Protein AF-A0A0X8LAB6-F1 (afdb_monomer_lite)

pLDDT: mean 81.6, std 14.84, range [46.91, 96.81]

Foldseek 3Di:
DPDDDDDDADALVRLLVCCVVVVDLEDEFECADPPHPSVVSVVSLCVDPSNVNYHYDYDHPDPVVVVVQVVCVVPVVDDDDD

Sequence (82 aa):
MLGHAVRTEHDGNSALRAASEFRPDVVLLDIGLPGLNGYEVASRIREQPSLDHTVLVAITANQELFQSMQLDASSKKRQPRF

Radius of gyration: 13.66 Å; chains: 1; bounding box: 29×33×38 Å

Structure (mmCIF, N/CA/C/O backbone):
data_AF-A0A0X8LAB6-F1
#
_entry.id   AF-A0A0X8LAB6-F1
#
loop_
_atom_site.group_PDB
_atom_site.id
_atom_site.type_symbol
_atom_site.label_atom_id
_atom_site.label_alt_id
_atom_site.label_comp_id
_atom_site.label_asym_id
_atom_site.label_entity_id
_atom_site.label_seq_id
_atom_site.pdbx_PDB_ins_code
_atom_site.Cartn_x
_atom_site.Cartn_y
_atom_site.Cartn_z
_atom_site.occupancy
_atom_site.B_iso_or_equiv
_atom_site.auth_seq_id
_atom_site.auth_comp_id
_atom_site.auth_asym_id
_atom_site.auth_atom_id
_atom_site.pdbx_PDB_model_num
ATOM 1 N N . MET A 1 1 ? 7.282 -20.987 -14.670 1.00 47.31 1 MET A N 1
ATOM 2 C CA . MET A 1 1 ? 7.678 -19.652 -14.176 1.00 47.31 1 MET A CA 1
ATOM 3 C C . MET A 1 1 ? 6.437 -19.040 -13.548 1.00 47.31 1 MET A C 1
ATOM 5 O O . MET A 1 1 ? 5.468 -18.848 -14.269 1.00 47.31 1 MET A O 1
ATOM 9 N N . LEU A 1 2 ? 6.399 -18.857 -12.227 1.00 62.25 2 LEU A N 1
ATOM 10 C CA . LEU A 1 2 ? 5.311 -18.115 -11.581 1.00 62.25 2 LEU A CA 1
ATOM 11 C C . LEU A 1 2 ? 5.588 -16.629 -11.830 1.00 62.25 2 LEU A C 1
ATOM 13 O O . LEU A 1 2 ? 6.439 -16.040 -11.173 1.00 62.25 2 LEU A O 1
ATOM 17 N N . GLY A 1 3 ? 4.988 -16.072 -12.879 1.00 80.38 3 GLY A N 1
ATOM 18 C CA . GLY A 1 3 ? 5.071 -14.642 -13.164 1.00 80.38 3 GLY A CA 1
ATOM 19 C C . GLY A 1 3 ? 4.017 -13.894 -12.356 1.00 80.38 3 GLY A C 1
ATOM 20 O O . GLY A 1 3 ? 2.866 -14.321 -12.321 1.00 80.38 3 GLY A O 1
ATOM 21 N N . HIS A 1 4 ? 4.399 -12.782 -11.734 1.00 86.19 4 HIS A N 1
ATOM 22 C CA . HIS A 1 4 ? 3.458 -11.826 -11.155 1.00 86.19 4 HIS A CA 1
ATOM 23 C C . HIS A 1 4 ? 3.390 -10.593 -12.055 1.00 86.19 4 HIS A C 1
ATOM 25 O O . HIS A 1 4 ? 4.423 -10.106 -12.519 1.00 86.19 4 HIS A O 1
ATOM 31 N N . ALA A 1 5 ? 2.181 -10.092 -12.307 1.00 93.56 5 ALA A N 1
ATOM 32 C CA . ALA A 1 5 ? 2.005 -8.786 -12.925 1.00 93.56 5 ALA A CA 1
ATOM 33 C C . ALA A 1 5 ? 2.288 -7.710 -11.869 1.00 93.56 5 ALA A C 1
ATOM 35 O O . ALA A 1 5 ? 1.764 -7.779 -10.759 1.00 93.56 5 ALA A O 1
ATOM 36 N N . VAL A 1 6 ? 3.136 -6.738 -12.203 1.00 93.44 6 VAL A N 1
ATOM 37 C CA . VAL A 1 6 ? 3.580 -5.696 -11.269 1.00 93.44 6 VAL A CA 1
ATOM 38 C C . VAL A 1 6 ? 3.299 -4.326 -11.872 1.00 93.44 6 VAL A C 1
ATOM 40 O O . VAL A 1 6 ? 3.527 -4.107 -13.062 1.00 93.44 6 VAL A O 1
ATOM 43 N N . ARG A 1 7 ? 2.819 -3.405 -11.034 1.00 95.12 7 ARG A N 1
ATOM 44 C CA . ARG A 1 7 ? 2.722 -1.971 -11.322 1.00 95.12 7 ARG A CA 1
ATOM 45 C C . ARG A 1 7 ? 3.386 -1.197 -10.191 1.00 95.12 7 ARG A C 1
ATOM 47 O O . ARG A 1 7 ? 3.246 -1.581 -9.031 1.00 95.12 7 ARG A O 1
ATOM 54 N N . THR A 1 8 ? 4.081 -0.123 -10.542 1.00 94.06 8 THR A N 1
ATOM 55 C CA . THR A 1 8 ? 4.802 0.723 -9.590 1.00 94.06 8 THR A CA 1
ATOM 56 C C . THR A 1 8 ? 4.313 2.149 -9.742 1.00 94.06 8 THR A C 1
ATOM 58 O O . THR A 1 8 ? 4.319 2.681 -10.847 1.00 94.06 8 THR A O 1
ATOM 61 N N . GLU A 1 9 ? 3.928 2.757 -8.627 1.00 92.94 9 GLU A N 1
ATOM 62 C CA . GLU A 1 9 ? 3.494 4.149 -8.555 1.00 92.94 9 GLU A CA 1
ATOM 63 C C . GLU A 1 9 ? 4.358 4.885 -7.528 1.00 92.94 9 GLU A C 1
ATOM 65 O O . GLU A 1 9 ? 4.810 4.291 -6.547 1.00 92.94 9 GLU A O 1
ATOM 70 N N . HIS A 1 10 ? 4.601 6.176 -7.757 1.00 88.81 10 HIS A N 1
ATOM 71 C CA . HIS A 1 10 ? 5.518 6.986 -6.941 1.00 88.81 10 HIS A CA 1
ATOM 72 C C . HIS A 1 10 ? 4.816 8.095 -6.148 1.00 88.81 10 HIS A C 1
ATOM 74 O O . HIS A 1 10 ? 5.469 8.868 -5.452 1.00 88.81 10 HIS A O 1
ATOM 80 N N . ASP A 1 11 ? 3.488 8.172 -6.237 1.00 88.56 11 ASP A N 1
ATOM 81 C CA . ASP A 1 11 ? 2.661 9.120 -5.501 1.00 88.56 11 ASP A CA 1
ATOM 82 C C . ASP A 1 11 ? 1.335 8.473 -5.070 1.00 88.56 11 ASP A C 1
ATOM 84 O O . ASP A 1 11 ? 0.883 7.482 -5.653 1.00 88.56 11 ASP A O 1
ATOM 88 N N . GLY A 1 12 ? 0.698 9.028 -4.037 1.00 88.19 12 GLY A N 1
ATOM 89 C CA . GLY A 1 12 ? -0.501 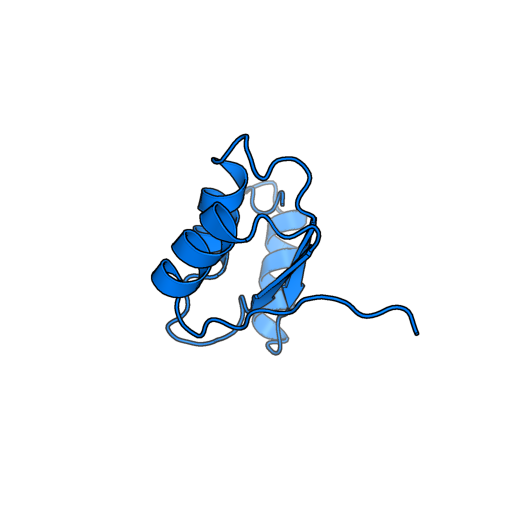8.433 -3.446 1.00 88.19 12 GLY A CA 1
ATOM 90 C C . GLY A 1 12 ? -1.723 8.428 -4.370 1.00 88.19 12 GLY A C 1
ATOM 91 O O . GLY A 1 12 ? -2.458 7.443 -4.407 1.00 88.19 12 GLY A O 1
ATOM 92 N N . ASN A 1 13 ? -1.934 9.484 -5.161 1.00 90.69 13 ASN A N 1
ATOM 93 C CA . ASN A 1 13 ? -3.062 9.544 -6.102 1.00 90.69 13 ASN A CA 1
ATOM 94 C C . ASN A 1 13 ? -2.842 8.572 -7.272 1.00 90.69 13 ASN A C 1
ATOM 96 O O . ASN A 1 13 ? -3.778 7.895 -7.701 1.00 90.69 13 ASN A O 1
ATOM 100 N N . SER A 1 14 ? -1.589 8.512 -7.725 1.00 92.31 14 SER A N 1
ATOM 101 C CA . SER A 1 14 ? -0.910 7.456 -8.482 1.00 92.31 14 SER A CA 1
ATOM 102 C C . SER A 1 14 ? -1.436 6.065 -8.148 1.00 92.31 14 SER A C 1
ATOM 104 O O . SER A 1 14 ? -2.204 5.425 -8.874 1.00 92.31 14 SER A O 1
ATOM 106 N N . ALA A 1 15 ? -1.055 5.671 -6.934 1.00 92.56 15 ALA A N 1
ATOM 107 C CA . ALA A 1 15 ? -1.320 4.380 -6.326 1.00 92.56 15 ALA A CA 1
ATOM 108 C C . ALA A 1 15 ? -2.813 4.078 -6.183 1.00 92.56 15 ALA A C 1
ATOM 110 O O . ALA A 1 15 ? -3.231 2.958 -6.460 1.00 92.56 15 ALA A O 1
ATOM 111 N N . LEU A 1 16 ? -3.633 5.058 -5.792 1.00 93.56 16 LEU A N 1
ATOM 112 C CA . LEU A 1 16 ? -5.069 4.839 -5.601 1.00 93.56 16 LEU A CA 1
ATOM 113 C C . LEU A 1 16 ? -5.785 4.521 -6.913 1.00 93.56 16 LEU A C 1
ATOM 115 O O . LEU A 1 16 ? -6.569 3.574 -6.952 1.00 93.56 16 LEU A O 1
ATOM 119 N N . ARG A 1 17 ? -5.486 5.256 -7.992 1.00 95.12 17 ARG A N 1
ATOM 120 C CA . ARG A 1 17 ? -6.052 4.951 -9.317 1.00 95.12 17 ARG A CA 1
ATOM 121 C C . ARG A 1 17 ? -5.590 3.583 -9.806 1.00 95.12 17 ARG A C 1
ATOM 123 O O . ARG A 1 17 ? -6.415 2.762 -10.204 1.00 95.12 17 ARG A O 1
ATOM 130 N N . ALA A 1 18 ? -4.287 3.316 -9.705 1.00 95.56 18 ALA A N 1
ATOM 131 C CA . ALA A 1 18 ? -3.720 2.039 -10.115 1.00 95.56 18 ALA A CA 1
ATOM 132 C C . ALA A 1 18 ? -4.318 0.865 -9.330 1.00 95.56 18 ALA A C 1
ATOM 134 O O . ALA A 1 18 ? -4.629 -0.156 -9.934 1.00 95.56 18 ALA A O 1
ATOM 135 N N . ALA A 1 19 ? -4.535 1.003 -8.019 1.00 95.50 19 ALA A N 1
ATOM 136 C CA . ALA A 1 19 ? -5.131 -0.039 -7.189 1.00 95.50 19 ALA A CA 1
ATOM 137 C C . ALA A 1 19 ? -6.566 -0.364 -7.627 1.00 95.50 19 ALA A C 1
ATOM 139 O O . ALA A 1 19 ? -6.901 -1.537 -7.782 1.00 95.50 19 ALA A O 1
ATOM 140 N N . SER A 1 20 ? -7.395 0.649 -7.899 1.00 94.88 20 SER A N 1
ATOM 141 C CA . SER A 1 20 ? -8.780 0.445 -8.344 1.00 94.88 20 SER A CA 1
ATOM 142 C C . SER A 1 20 ? -8.878 -0.229 -9.721 1.00 94.88 20 SER A C 1
ATOM 144 O O . SER A 1 20 ? -9.770 -1.052 -9.946 1.00 94.88 20 SER A O 1
ATOM 146 N N . GLU A 1 21 ? -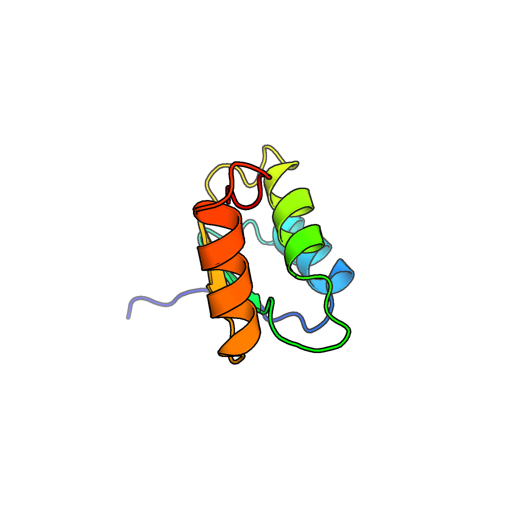7.965 0.102 -10.640 1.00 96.31 21 GLU A N 1
ATOM 147 C CA . GLU A 1 21 ? -7.921 -0.466 -11.994 1.00 96.31 21 GLU A CA 1
ATOM 148 C C . GLU A 1 21 ? -7.289 -1.860 -12.036 1.00 96.31 21 GLU A C 1
ATOM 150 O O . GLU A 1 21 ? -7.802 -2.759 -12.700 1.00 96.31 21 GLU A O 1
ATOM 155 N N . PHE A 1 22 ? -6.157 -2.029 -11.351 1.00 96.31 22 PHE A N 1
ATOM 156 C CA . PHE A 1 22 ? -5.349 -3.245 -11.392 1.00 96.31 22 PHE A CA 1
ATOM 157 C C . PHE A 1 22 ? -5.857 -4.325 -10.437 1.00 96.31 22 PHE A C 1
ATOM 159 O O . PHE A 1 22 ? -5.659 -5.502 -10.719 1.00 96.31 22 PHE A O 1
ATOM 166 N N . ARG A 1 23 ? -6.524 -3.927 -9.343 1.00 96.31 23 ARG A N 1
ATOM 167 C CA . ARG A 1 23 ? -7.049 -4.805 -8.282 1.00 96.31 23 ARG A CA 1
ATOM 168 C C . ARG A 1 23 ? -6.010 -5.828 -7.807 1.00 96.31 23 ARG A C 1
ATOM 170 O O . ARG A 1 23 ? -6.185 -7.024 -8.019 1.00 96.31 23 ARG A O 1
ATOM 177 N N . PRO A 1 24 ? -4.894 -5.355 -7.229 1.00 96.81 24 PRO A N 1
ATOM 178 C CA . PRO A 1 24 ? -3.795 -6.227 -6.848 1.00 96.81 24 PRO A CA 1
ATOM 179 C C . PRO A 1 24 ? -4.157 -7.135 -5.668 1.00 96.81 24 PRO A C 1
ATOM 181 O O . PRO A 1 24 ? -4.787 -6.697 -4.705 1.00 96.81 24 PRO A O 1
ATOM 184 N N . ASP A 1 25 ? -3.626 -8.358 -5.679 1.00 96.69 25 ASP A N 1
ATOM 185 C CA . ASP A 1 25 ? -3.658 -9.250 -4.512 1.00 96.69 25 ASP A CA 1
ATOM 186 C C . ASP A 1 25 ? -2.776 -8.725 -3.368 1.00 96.69 25 ASP A C 1
ATOM 188 O O . ASP A 1 25 ? -3.073 -8.930 -2.192 1.00 96.69 25 ASP A O 1
ATOM 192 N N . VAL A 1 26 ? -1.678 -8.038 -3.705 1.00 95.69 26 VAL A N 1
ATOM 193 C CA . VAL A 1 26 ? -0.693 -7.522 -2.748 1.00 95.69 26 VAL A CA 1
ATOM 194 C C . VAL A 1 26 ? -0.264 -6.111 -3.136 1.00 95.69 26 VAL A C 1
ATOM 196 O O . VAL A 1 26 ? 0.087 -5.856 -4.287 1.00 95.69 26 VAL A O 1
ATOM 199 N N . VAL A 1 27 ? -0.224 -5.208 -2.157 1.00 94.88 27 VAL A N 1
ATOM 200 C CA . VAL A 1 27 ? 0.349 -3.864 -2.293 1.00 94.88 27 VAL A CA 1
ATOM 201 C C . VAL A 1 27 ? 1.504 -3.726 -1.317 1.00 94.88 27 VAL A C 1
ATOM 203 O O . VAL A 1 27 ? 1.334 -3.873 -0.107 1.00 94.88 27 VAL A O 1
ATOM 206 N N . LEU A 1 28 ? 2.673 -3.401 -1.859 1.00 93.00 28 LEU A N 1
ATOM 207 C CA . LEU A 1 28 ? 3.825 -2.962 -1.085 1.00 93.00 28 LEU A CA 1
ATOM 208 C C . LEU A 1 28 ? 3.767 -1.439 -0.993 1.00 93.00 28 LEU A C 1
ATOM 210 O O . LEU A 1 28 ? 3.890 -0.760 -2.011 1.00 93.00 28 LEU A O 1
ATOM 214 N N . LEU A 1 29 ? 3.535 -0.909 0.205 1.00 91.00 29 LEU A N 1
ATOM 215 C CA . LEU A 1 29 ? 3.310 0.519 0.408 1.00 91.00 29 LEU A CA 1
ATOM 216 C C . LEU A 1 29 ? 4.412 1.123 1.265 1.00 91.00 29 LEU A C 1
ATOM 218 O O . LEU A 1 29 ? 4.554 0.761 2.431 1.00 91.00 29 LEU A O 1
ATOM 222 N N . ASP A 1 30 ? 5.164 2.062 0.701 1.00 87.31 30 ASP A N 1
ATOM 223 C CA . ASP A 1 30 ? 6.151 2.812 1.469 1.00 87.31 30 ASP A CA 1
ATOM 224 C C . ASP A 1 30 ? 5.450 3.838 2.371 1.00 87.31 30 ASP A C 1
ATOM 226 O O . ASP A 1 30 ? 4.724 4.715 1.902 1.00 87.31 30 ASP A O 1
ATOM 230 N N . ILE A 1 31 ? 5.642 3.705 3.679 1.00 79.06 31 ILE A N 1
ATOM 231 C CA . ILE A 1 31 ? 5.093 4.618 4.691 1.00 79.06 31 ILE A CA 1
ATOM 232 C C . ILE A 1 31 ? 6.157 5.561 5.268 1.00 79.06 31 ILE A C 1
ATOM 234 O O . ILE A 1 31 ? 5.819 6.468 6.025 1.00 79.06 31 ILE A O 1
ATOM 238 N N . GLY A 1 32 ? 7.436 5.333 4.952 1.00 72.81 32 GLY A N 1
ATOM 239 C CA . GLY A 1 32 ? 8.579 6.010 5.564 1.00 72.81 32 GLY A CA 1
ATOM 240 C C . GLY A 1 32 ? 9.175 7.147 4.736 1.00 72.81 32 GLY A C 1
ATOM 241 O O . GLY A 1 32 ? 10.036 7.863 5.250 1.00 72.81 32 GLY A O 1
ATOM 242 N N . LEU A 1 33 ? 8.752 7.327 3.482 1.00 65.94 33 LEU A N 1
ATOM 243 C CA . LEU A 1 33 ? 9.282 8.378 2.612 1.00 65.94 33 LEU A CA 1
ATOM 244 C C . LEU A 1 33 ? 8.704 9.769 2.936 1.00 65.94 33 LEU A C 1
ATOM 246 O O . LEU A 1 33 ? 7.482 9.941 2.981 1.00 65.94 33 LEU A O 1
ATOM 250 N N . PRO A 1 34 ? 9.559 10.801 3.084 1.00 62.62 34 PRO A N 1
ATOM 251 C CA . PRO A 1 34 ? 9.112 12.185 3.179 1.00 62.62 34 PRO A CA 1
ATOM 252 C C . PRO A 1 34 ? 8.265 12.579 1.965 1.00 62.62 34 PRO A C 1
ATOM 254 O O . PRO A 1 34 ? 8.677 12.395 0.822 1.00 62.62 34 PRO A O 1
ATOM 257 N N . GLY A 1 35 ? 7.090 13.154 2.216 1.00 65.25 35 GLY A N 1
ATOM 258 C CA . GLY A 1 35 ? 6.194 13.634 1.160 1.00 65.25 35 G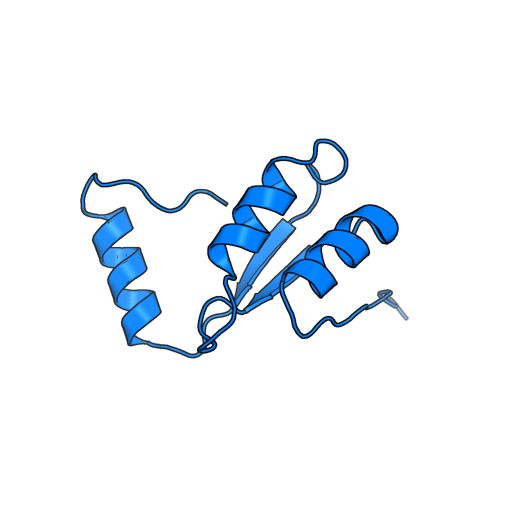LY A CA 1
ATOM 259 C C . GLY A 1 35 ? 5.217 12.595 0.605 1.00 65.25 35 GLY A C 1
ATOM 260 O O . GLY A 1 35 ? 4.379 12.965 -0.215 1.00 65.25 35 GLY A O 1
ATOM 261 N N . LEU A 1 36 ? 5.258 11.338 1.066 1.00 66.25 36 LEU A N 1
ATOM 262 C CA . LEU A 1 36 ? 4.279 10.315 0.691 1.00 66.25 36 LEU A CA 1
ATOM 263 C C . LEU A 1 36 ? 3.308 10.056 1.853 1.00 66.25 36 LEU A C 1
ATOM 265 O O . LEU A 1 36 ? 3.713 9.672 2.948 1.00 66.25 36 LEU A O 1
ATOM 269 N N . ASN A 1 37 ? 2.005 10.245 1.633 1.00 78.19 37 ASN A N 1
ATOM 270 C CA . ASN A 1 37 ? 0.974 9.989 2.647 1.00 78.19 37 ASN A CA 1
ATOM 271 C C . ASN A 1 37 ? 0.601 8.492 2.722 1.00 78.19 37 ASN A C 1
ATOM 273 O O . ASN A 1 37 ? -0.571 8.131 2.637 1.00 78.19 37 ASN A O 1
ATOM 277 N N . GLY A 1 38 ? 1.586 7.602 2.892 1.00 82.50 38 GLY A N 1
ATOM 278 C CA . GLY A 1 38 ? 1.387 6.145 2.831 1.00 82.50 38 GLY A CA 1
ATOM 279 C C . GLY A 1 38 ? 0.247 5.631 3.724 1.00 82.50 38 GLY A C 1
ATOM 280 O O . GLY A 1 38 ? -0.546 4.795 3.305 1.00 82.50 38 GLY A O 1
ATOM 281 N N . TYR A 1 39 ? 0.058 6.200 4.915 1.00 85.12 39 TYR A N 1
ATOM 282 C CA . TYR A 1 39 ? -1.080 5.855 5.779 1.00 85.12 39 TYR A CA 1
ATOM 283 C C . TYR A 1 39 ? -2.446 6.226 5.189 1.00 85.12 39 TYR A C 1
ATOM 285 O O . TYR A 1 39 ? -3.412 5.476 5.314 1.00 85.12 39 TYR A O 1
ATOM 293 N N . GLU A 1 40 ? -2.540 7.376 4.532 1.00 87.94 40 GLU A N 1
ATOM 294 C CA . GLU A 1 40 ? -3.778 7.852 3.920 1.00 87.94 40 GLU A CA 1
ATOM 295 C C . GLU A 1 40 ? -4.124 7.026 2.672 1.00 87.94 40 GLU A C 1
ATOM 297 O O . GLU A 1 40 ? -5.290 6.704 2.443 1.00 87.94 40 GLU A O 1
ATOM 302 N N . VAL A 1 41 ? -3.108 6.614 1.903 1.00 90.69 41 VAL A N 1
ATOM 303 C CA . VAL A 1 41 ? -3.264 5.653 0.800 1.00 90.69 41 VAL A CA 1
ATOM 304 C C . VAL A 1 41 ? -3.778 4.317 1.327 1.00 90.69 41 VAL A C 1
ATOM 306 O O . VAL A 1 41 ? -4.756 3.798 0.793 1.00 90.69 41 VAL A O 1
ATOM 309 N N . ALA A 1 42 ? -3.176 3.784 2.396 1.00 91.00 42 ALA A N 1
ATOM 310 C CA . ALA A 1 42 ? -3.633 2.543 3.018 1.00 91.00 42 ALA A CA 1
ATOM 311 C C . ALA A 1 42 ? -5.103 2.636 3.455 1.00 91.00 42 ALA A C 1
ATOM 313 O O . ALA A 1 42 ? -5.894 1.760 3.108 1.00 91.00 42 ALA A O 1
ATOM 314 N N . SER A 1 43 ? -5.486 3.720 4.144 1.00 90.81 43 SER A N 1
ATOM 315 C CA . SER A 1 43 ? -6.874 3.946 4.578 1.00 90.81 43 SER A CA 1
ATOM 316 C C . SER A 1 43 ? -7.841 3.939 3.396 1.00 90.81 43 SER A C 1
ATOM 318 O O . SER A 1 43 ? -8.830 3.212 3.404 1.00 90.81 43 SER A O 1
ATOM 320 N N . ARG A 1 44 ? -7.525 4.680 2.328 1.00 92.81 44 ARG A N 1
ATOM 321 C CA . ARG A 1 44 ? -8.393 4.761 1.145 1.00 92.81 44 ARG A CA 1
ATOM 322 C C . ARG A 1 44 ? -8.465 3.473 0.338 1.00 92.81 44 ARG A C 1
ATOM 324 O O . ARG A 1 44 ? -9.481 3.232 -0.305 1.00 92.81 44 ARG A O 1
ATOM 331 N N . ILE A 1 45 ? -7.416 2.653 0.336 1.00 93.81 45 ILE A N 1
ATOM 332 C CA . ILE A 1 45 ? -7.481 1.314 -0.262 1.00 93.81 45 ILE A CA 1
ATOM 333 C C . ILE A 1 45 ? -8.473 0.447 0.521 1.00 93.81 45 ILE A C 1
ATOM 335 O O . ILE A 1 45 ? -9.285 -0.243 -0.086 1.00 93.81 45 ILE A O 1
ATOM 339 N N . ARG A 1 46 ? -8.466 0.524 1.855 1.00 92.19 46 ARG A N 1
ATOM 340 C CA . ARG A 1 46 ? -9.381 -0.240 2.722 1.00 92.19 46 ARG A CA 1
ATOM 341 C C . ARG A 1 46 ? -10.828 0.221 2.684 1.00 92.19 46 ARG A C 1
ATOM 343 O O . ARG A 1 46 ? -11.720 -0.556 2.994 1.00 92.19 46 ARG A O 1
ATOM 350 N N . GLU A 1 47 ? -11.067 1.463 2.294 1.00 94.38 47 GLU A N 1
ATOM 351 C CA . GLU A 1 47 ? -12.416 1.983 2.074 1.00 94.38 47 GLU A CA 1
ATOM 352 C C . GLU A 1 47 ? -13.048 1.469 0.769 1.00 94.38 47 GLU A C 1
ATOM 354 O O . GLU A 1 47 ? -14.236 1.695 0.546 1.00 94.38 47 GLU A O 1
ATOM 359 N N . GLN A 1 48 ? -12.290 0.780 -0.097 1.00 94.75 48 GLN A N 1
ATOM 360 C CA . GLN A 1 48 ? -12.785 0.243 -1.365 1.00 94.75 48 GLN A CA 1
ATOM 361 C C . GLN A 1 48 ? -13.181 -1.235 -1.231 1.00 94.75 48 GLN A C 1
ATOM 363 O O . GLN A 1 48 ? -12.293 -2.088 -1.200 1.00 94.75 48 GLN A O 1
ATOM 368 N N . PRO A 1 49 ? -14.482 -1.583 -1.310 1.00 94.81 49 PRO A N 1
ATOM 369 C CA . PRO A 1 49 ? -14.930 -2.977 -1.207 1.00 94.81 49 PRO A CA 1
ATOM 370 C C . PRO A 1 49 ? -14.324 -3.899 -2.275 1.00 94.81 49 PRO A C 1
ATOM 372 O O . PRO A 1 49 ? -14.126 -5.094 -2.072 1.00 94.81 49 PRO A O 1
ATOM 375 N N . SER A 1 50 ? -13.986 -3.348 -3.446 1.00 95.50 50 SER A N 1
ATOM 376 C CA . SER A 1 50 ? -13.321 -4.098 -4.517 1.00 95.50 50 SER A CA 1
ATOM 377 C C . SER A 1 50 ? -11.900 -4.552 -4.171 1.00 95.50 50 SER A C 1
ATOM 379 O O . SER A 1 50 ? -11.348 -5.366 -4.907 1.00 95.50 50 SER A O 1
ATOM 381 N N . LEU A 1 51 ? -11.310 -4.028 -3.094 1.00 96.56 51 LEU A N 1
ATOM 382 C CA . LEU A 1 51 ? -9.946 -4.298 -2.635 1.00 96.56 51 LEU A CA 1
ATOM 383 C C . LEU A 1 51 ? -9.919 -4.974 -1.254 1.00 96.56 51 LEU A C 1
ATOM 385 O O . LEU A 1 51 ? -8.862 -5.074 -0.638 1.00 96.56 51 LEU A O 1
ATOM 389 N N . ASP A 1 52 ? -11.048 -5.505 -0.774 1.00 94.44 52 ASP A N 1
ATOM 390 C CA . ASP A 1 52 ? -11.120 -6.200 0.523 1.00 94.44 52 ASP A CA 1
ATOM 391 C C . ASP A 1 52 ? -10.174 -7.413 0.604 1.00 94.44 52 ASP A C 1
ATOM 393 O O . ASP A 1 52 ? -9.677 -7.759 1.675 1.00 94.44 52 ASP A O 1
ATOM 397 N N . HIS A 1 53 ? -9.897 -8.045 -0.540 1.00 94.38 53 HIS A N 1
ATOM 398 C CA . HIS A 1 53 ? -8.969 -9.172 -0.663 1.00 94.38 53 HIS A CA 1
ATOM 399 C C . HIS A 1 53 ? -7.494 -8.746 -0.695 1.00 94.38 53 HIS A C 1
ATOM 401 O O . HIS A 1 53 ? -6.615 -9.582 -0.490 1.00 94.38 53 HIS A O 1
ATOM 407 N N . THR A 1 54 ? -7.208 -7.467 -0.951 1.00 96.56 54 THR A N 1
ATOM 408 C CA . THR A 1 54 ? -5.846 -6.965 -1.115 1.00 96.56 54 THR A CA 1
ATOM 409 C C . THR A 1 54 ? -5.089 -7.020 0.211 1.00 96.56 54 THR A C 1
ATOM 411 O O . THR A 1 54 ? -5.510 -6.476 1.239 1.00 96.56 54 THR A O 1
ATOM 414 N N . VAL A 1 55 ? -3.912 -7.640 0.189 1.00 95.44 55 VAL A N 1
ATOM 415 C CA . VAL A 1 55 ? -2.969 -7.643 1.307 1.00 95.44 55 VAL A CA 1
ATOM 416 C C . VAL A 1 55 ? -2.095 -6.394 1.223 1.00 95.44 55 VAL A C 1
ATOM 418 O O . VAL A 1 55 ? -1.295 -6.241 0.303 1.00 95.44 55 VAL A O 1
ATOM 421 N N . LEU A 1 56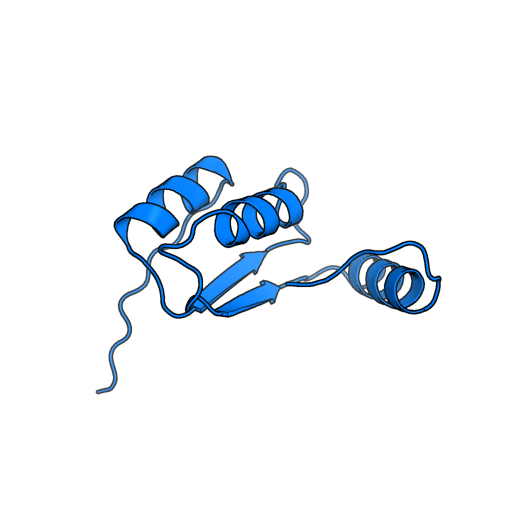 ? -2.230 -5.499 2.201 1.00 93.06 56 LEU A N 1
ATOM 422 C CA . LEU A 1 56 ? -1.345 -4.346 2.355 1.00 93.06 56 LEU A CA 1
ATOM 423 C C . LEU A 1 56 ? -0.127 -4.739 3.198 1.00 93.06 56 LEU A C 1
ATOM 425 O O . LEU A 1 56 ? -0.272 -5.143 4.352 1.00 93.06 56 LEU A O 1
ATOM 429 N N . VAL A 1 57 ? 1.068 -4.573 2.637 1.00 91.81 57 VAL A N 1
ATOM 430 C CA . VAL A 1 57 ? 2.343 -4.716 3.345 1.00 91.81 57 VAL A CA 1
ATOM 431 C C . VAL A 1 57 ? 2.995 -3.343 3.407 1.00 91.81 57 VAL A C 1
ATOM 433 O O . VAL A 1 57 ? 3.464 -2.819 2.397 1.00 91.81 57 VAL A O 1
ATOM 436 N N . ALA A 1 58 ? 3.023 -2.751 4.599 1.00 86.44 58 ALA A N 1
ATOM 437 C CA . ALA A 1 58 ? 3.773 -1.523 4.810 1.00 86.44 58 ALA A CA 1
ATOM 438 C C . ALA A 1 58 ? 5.276 -1.808 4.800 1.00 86.44 58 ALA A C 1
ATOM 440 O O . ALA A 1 58 ? 5.762 -2.686 5.515 1.00 86.44 58 ALA A O 1
ATOM 441 N N . ILE A 1 59 ? 6.007 -1.022 4.019 1.00 86.00 59 ILE A N 1
ATOM 442 C CA . ILE A 1 59 ? 7.462 -0.992 3.993 1.00 86.00 59 ILE A CA 1
ATOM 443 C C . ILE A 1 59 ? 7.896 0.325 4.631 1.00 86.00 59 ILE A C 1
ATOM 445 O O . ILE A 1 59 ? 7.446 1.400 4.245 1.00 86.00 59 ILE A O 1
ATOM 449 N N . THR A 1 60 ? 8.764 0.240 5.634 1.00 74.88 60 THR A N 1
ATOM 450 C CA . THR A 1 60 ? 9.414 1.403 6.238 1.00 74.88 60 THR A CA 1
ATOM 451 C C . THR A 1 60 ? 10.917 1.181 6.233 1.00 74.88 60 THR A C 1
ATOM 453 O O . THR A 1 60 ? 11.400 0.154 6.708 1.00 74.88 60 THR A O 1
ATOM 456 N N . ALA A 1 61 ? 11.663 2.148 5.703 1.00 71.44 61 ALA A N 1
ATOM 457 C CA . ALA A 1 61 ? 13.117 2.198 5.840 1.00 71.44 61 ALA A CA 1
ATOM 458 C C . ALA A 1 61 ? 13.560 2.983 7.092 1.00 71.44 61 ALA A C 1
ATOM 460 O O . ALA A 1 61 ? 14.753 3.066 7.375 1.00 71.44 61 ALA A O 1
ATOM 461 N N . ASN A 1 62 ? 12.616 3.568 7.843 1.00 71.25 62 ASN A N 1
ATOM 462 C CA . ASN A 1 62 ? 12.907 4.432 8.981 1.00 71.25 62 ASN A CA 1
ATOM 463 C C . ASN A 1 62 ? 12.658 3.711 10.318 1.00 71.25 62 ASN A C 1
ATOM 465 O O . ASN A 1 62 ? 11.525 3.356 10.659 1.00 71.25 62 ASN A O 1
ATOM 469 N N . GLN A 1 63 ? 13.735 3.534 11.088 1.00 67.56 63 GLN A N 1
ATOM 470 C CA . GLN A 1 63 ? 13.726 2.898 12.405 1.00 67.56 63 GLN A CA 1
ATOM 471 C C . GLN A 1 63 ? 12.922 3.693 13.447 1.00 67.56 63 GLN A C 1
ATOM 473 O O . GLN A 1 63 ? 12.255 3.090 14.285 1.00 67.56 63 GLN A O 1
ATOM 478 N N . GLU A 1 64 ? 12.936 5.024 13.377 1.00 72.12 64 GLU A N 1
ATOM 479 C CA . GLU A 1 64 ? 12.204 5.894 14.306 1.00 72.12 64 GLU A CA 1
ATOM 480 C C . GLU A 1 64 ? 10.687 5.780 14.097 1.00 72.12 64 GLU A C 1
ATOM 482 O O . GLU A 1 64 ? 9.933 5.638 15.058 1.00 72.12 64 GLU A O 1
ATOM 487 N N . LEU A 1 65 ? 10.243 5.711 12.835 1.00 70.88 65 LEU A N 1
ATOM 488 C CA . LEU A 1 65 ? 8.837 5.476 12.492 1.00 70.88 65 LEU A CA 1
ATOM 489 C C . LEU A 1 65 ? 8.362 4.091 12.956 1.00 70.88 65 LEU A C 1
ATOM 491 O O . LEU A 1 65 ? 7.241 3.930 13.428 1.00 70.88 65 LEU A O 1
ATOM 495 N N . PHE A 1 66 ? 9.221 3.074 12.863 1.00 71.94 66 PHE A N 1
ATOM 496 C CA . PHE A 1 66 ? 8.889 1.742 13.368 1.00 71.94 66 PHE A CA 1
ATOM 497 C C . PHE A 1 66 ? 8.741 1.722 14.899 1.00 71.94 66 PHE A C 1
ATOM 499 O O . PHE A 1 66 ? 7.875 1.026 15.433 1.00 71.94 66 PHE A O 1
ATOM 506 N N . GLN A 1 67 ? 9.556 2.501 15.616 1.00 72.25 67 GLN A N 1
ATOM 507 C CA . GLN A 1 67 ? 9.436 2.656 17.067 1.00 72.25 67 GLN A CA 1
ATOM 508 C C . GLN A 1 67 ? 8.166 3.414 17.463 1.00 72.25 67 GLN A C 1
ATOM 510 O O . GLN A 1 67 ? 7.480 2.973 18.386 1.00 72.25 67 GLN A O 1
ATOM 515 N N . SER A 1 68 ? 7.810 4.497 16.761 1.00 71.19 68 SER A N 1
ATOM 516 C CA . SER A 1 68 ? 6.578 5.241 17.055 1.00 71.19 68 SER A CA 1
ATOM 517 C C . SER A 1 68 ? 5.328 4.379 16.853 1.00 71.19 68 SER A C 1
ATOM 519 O O . SER A 1 68 ? 4.475 4.350 17.733 1.00 71.19 68 SER A O 1
ATOM 521 N N . MET A 1 69 ? 5.274 3.561 15.795 1.00 70.38 69 MET A N 1
ATOM 522 C CA . MET A 1 69 ? 4.177 2.603 15.582 1.00 70.38 69 MET A CA 1
ATOM 523 C C . MET A 1 69 ? 4.065 1.553 16.698 1.00 70.38 69 MET A C 1
ATOM 525 O O . MET A 1 69 ? 2.961 1.191 17.101 1.00 70.38 69 MET A O 1
ATOM 529 N N . GLN A 1 70 ? 5.189 1.039 17.210 1.00 71.75 70 GLN A N 1
ATOM 530 C CA . GLN A 1 70 ? 5.172 0.087 18.330 1.00 71.75 70 GLN A CA 1
ATOM 531 C C . GLN A 1 70 ? 4.720 0.738 19.644 1.00 71.75 70 GLN A C 1
ATOM 533 O O . GLN A 1 70 ? 4.017 0.110 20.445 1.00 71.75 70 GLN A O 1
ATOM 538 N N . LEU A 1 71 ? 5.098 2.000 19.862 1.00 68.56 71 LEU A N 1
ATOM 539 C CA . LEU A 1 71 ? 4.650 2.794 21.005 1.00 68.56 71 LEU A CA 1
ATOM 540 C C . LEU A 1 71 ? 3.147 3.096 20.917 1.00 68.56 71 LEU A C 1
ATOM 542 O O . LEU A 1 71 ? 2.444 2.920 21.913 1.00 68.56 71 LEU A O 1
ATOM 546 N N . ASP A 1 72 ? 2.642 3.452 19.734 1.00 67.56 72 ASP A N 1
ATOM 547 C CA . ASP A 1 72 ? 1.215 3.686 19.466 1.00 67.56 72 ASP A CA 1
ATOM 548 C C . ASP A 1 72 ? 0.379 2.400 19.524 1.00 67.56 72 ASP A C 1
ATOM 550 O O . ASP A 1 72 ? -0.788 2.430 19.901 1.00 67.56 72 ASP A O 1
ATOM 554 N N . ALA A 1 73 ? 0.959 1.236 19.224 1.00 64.75 73 ALA A N 1
ATOM 555 C CA . ALA A 1 73 ? 0.295 -0.047 19.456 1.00 64.75 73 ALA A CA 1
ATOM 556 C C . ALA A 1 73 ? 0.188 -0.391 20.958 1.00 64.75 73 ALA A C 1
ATOM 558 O O . ALA A 1 73 ? -0.758 -1.061 21.377 1.00 64.75 73 ALA A O 1
ATOM 559 N N . SER A 1 74 ? 1.145 0.073 21.771 1.00 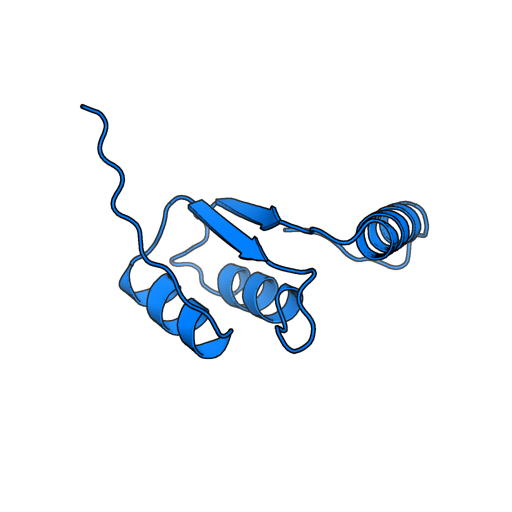64.31 74 SER A N 1
ATOM 560 C CA . SER A 1 74 ? 1.224 -0.197 23.217 1.00 64.31 74 SER A CA 1
ATOM 561 C C . SER A 1 74 ? 0.441 0.820 24.063 1.00 64.31 74 SER A C 1
ATOM 563 O O . SER A 1 74 ? -0.105 0.479 25.113 1.00 64.31 74 SER A O 1
ATOM 565 N N . SER A 1 75 ? 0.336 2.067 23.599 1.00 58.94 75 SER A N 1
ATOM 566 C CA . SER A 1 75 ? -0.568 3.087 24.132 1.00 58.94 75 SER A CA 1
ATOM 567 C C . SER A 1 75 ? -1.921 2.954 23.449 1.00 58.94 75 SER A C 1
ATOM 569 O O . SER A 1 75 ? -2.017 3.054 22.244 1.00 58.94 75 SER A O 1
ATOM 571 N N . LYS A 1 76 ? -3.025 2.810 24.178 1.00 56.91 76 LYS A N 1
ATOM 572 C CA . LYS A 1 76 ? -4.381 2.617 23.609 1.00 56.91 76 LYS A CA 1
ATOM 573 C C . LYS A 1 76 ? -4.915 3.774 22.712 1.00 56.91 76 LYS A C 1
ATOM 575 O O . LYS A 1 76 ? -6.101 3.789 22.377 1.00 56.91 76 LYS A O 1
ATOM 580 N N . LYS A 1 77 ? -4.074 4.742 22.315 1.00 49.78 77 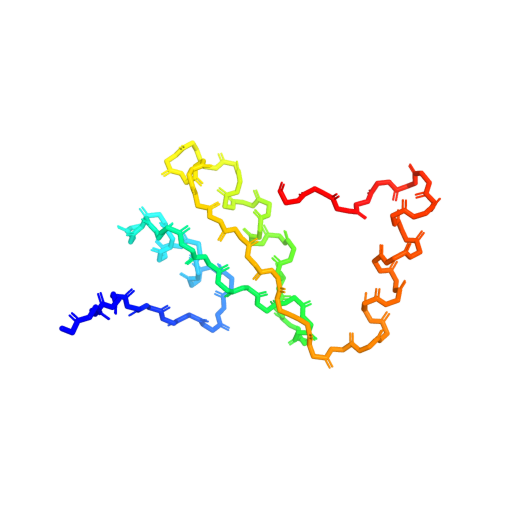LYS A N 1
ATOM 581 C CA . LYS A 1 77 ? -4.303 5.728 21.248 1.00 49.78 77 LYS A CA 1
ATOM 582 C C . LYS A 1 77 ? -4.041 5.064 19.892 1.00 49.78 77 LYS A C 1
ATOM 584 O O . LYS A 1 77 ? -2.945 5.070 19.363 1.00 49.78 77 LYS A O 1
ATOM 589 N N . ARG A 1 78 ? -5.100 4.456 19.367 1.00 57.62 78 ARG A N 1
ATOM 590 C CA . ARG A 1 78 ? -5.146 3.697 18.110 1.00 57.62 78 ARG A CA 1
ATOM 591 C C . ARG A 1 78 ? -4.475 4.445 16.948 1.00 57.62 78 ARG A C 1
ATOM 593 O O . ARG A 1 78 ? -5.008 5.469 16.540 1.00 57.62 78 ARG A O 1
ATOM 600 N N . GLN A 1 79 ? -3.416 3.865 16.387 1.00 50.59 79 GLN A N 1
ATOM 601 C CA . GLN A 1 79 ? -3.287 3.281 15.031 1.00 50.59 79 GLN A CA 1
ATOM 602 C C . GLN A 1 79 ? -2.108 2.272 15.097 1.00 50.59 79 GLN A C 1
ATOM 604 O O . GLN A 1 79 ? -1.171 2.555 15.836 1.00 50.59 79 GLN A O 1
ATOM 609 N N . PRO A 1 80 ? -2.135 1.081 14.447 1.00 46.91 80 PRO A N 1
ATOM 610 C CA . PRO A 1 80 ? -2.767 0.774 13.163 1.00 46.91 80 PRO A CA 1
ATOM 611 C C . PRO A 1 80 ? -3.780 -0.393 13.213 1.00 46.91 80 PRO A C 1
ATOM 613 O O . PRO A 1 80 ? -3.682 -1.316 14.020 1.00 46.91 80 PRO A O 1
ATOM 616 N N . ARG A 1 81 ? -4.730 -0.416 12.278 1.00 51.75 81 ARG A N 1
ATOM 617 C CA . ARG A 1 81 ? -5.166 -1.675 11.658 1.00 51.75 81 ARG A CA 1
ATOM 618 C C . ARG A 1 81 ? -4.967 -1.467 10.172 1.00 51.75 81 ARG A C 1
ATOM 620 O O . ARG A 1 81 ? -5.483 -0.486 9.646 1.00 51.75 81 ARG A O 1
ATOM 627 N N . PHE A 1 82 ? -4.185 -2.340 9.548 1.00 51.38 82 PHE A N 1
ATOM 628 C CA . PHE A 1 82 ? -4.337 -2.527 8.116 1.00 51.38 82 PHE A CA 1
ATOM 629 C C . PHE A 1 82 ? -5.766 -2.967 7.866 1.00 51.38 82 PHE A C 1
ATOM 631 O O . PHE A 1 82 ? -6.255 -3.866 8.588 1.00 51.38 82 PHE A O 1
#

Secondary structure (DSSP, 8-state):
---------SSHHHHHHHHHHH--SEEEEE-SSTT--HHHHHHHHHT-GGGTT-EEEEE---HHHHHHHHHHHHSSS-----